Protein AF-A0A3A9K141-F1 (afdb_monomer)

Secondary structure (DSSP, 8-state):
--EEEEETTSTT-PPTT-EEEEE-HHHHHHHHT-SS--S-STT-HHHHHHHHHHH---SS---HHHHHHHHHHHHHHHHHTTHHHHHHHHHHHHHHHHHHHTTPPEESSSS---SS--EEPPPTT--HHHHHHHHHHHH----PPP-GGGTT---

Solvent-accessible surface area (backbone atoms only — not comparable to full-atom values): 9459 Å² total; per-residue (Å²): 127,49,68,48,80,48,58,29,59,52,96,51,68,15,66,77,87,49,75,51,75,49,73,30,72,68,47,49,52,52,66,72,67,48,94,62,81,78,88,56,70,91,85,33,63,66,48,43,55,65,26,36,75,67,70,70,38,72,86,59,94,70,67,63,70,55,53,52,39,41,48,53,31,48,50,58,47,60,73,57,37,76,52,55,56,55,52,34,43,53,50,38,49,51,54,53,50,52,39,44,77,73,70,39,52,66,46,61,79,84,88,71,62,53,49,88,56,87,47,63,40,56,59,82,97,60,57,64,68,62,51,42,48,47,37,32,80,75,67,74,40,85,69,86,82,62,65,76,90,49,54,78,58,70,107

Sequence (155 aa):
MDVVLGGSQKCLSAPPGLTFLSISEDAWKCMENRKAPIRGFYTNLIKWKQMWYKDRIFPYTQPVSDIFGLSEAADMILEEGENVYIRHSRISRAVRETLKEAGFKVFPKNGAEADTVTAFYIPEGIDDEKFRRHLWERFNVMIAGSWGKLKRRRG

Foldseek 3Di:
DAKDKDFCVALLPADGDDIDMDGDPVNVVCLVPDPDDDPDQPPNCVLCCVPCVPPVDDSDDDPPRRVVSSVVSVVVDVVCPPVSVVVLQVVQVVVVVVCVVVVWAWPDPDPPDDSRDTHTFDAPPDDPVVVQVCCCPPPVDHDDADDDPRNPDHD

Mean predicted aligned error: 4.61 Å

pLDDT: mean 93.57, std 6.95, range [56.53, 98.38]

Structure (mmCIF, N/CA/C/O backbone):
data_AF-A0A3A9K141-F1
#
_entry.id   AF-A0A3A9K141-F1
#
loop_
_atom_site.group_PDB
_atom_site.id
_atom_site.type_symbol
_atom_site.label_atom_id
_atom_site.label_al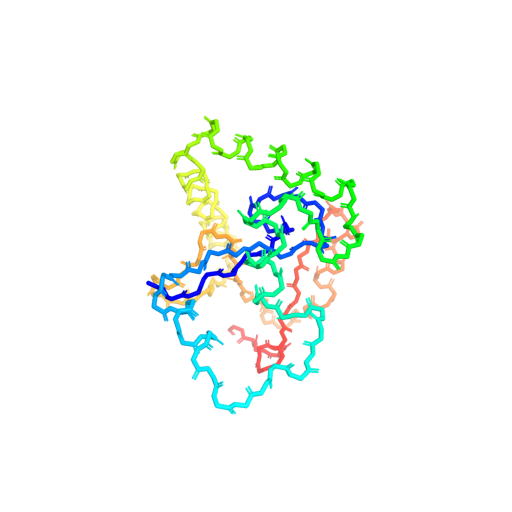t_id
_atom_site.label_comp_id
_atom_site.label_asym_id
_atom_site.label_entity_id
_atom_site.label_seq_id
_atom_site.pdbx_PDB_ins_code
_atom_site.Cartn_x
_atom_site.Cartn_y
_atom_site.Cartn_z
_atom_site.occupancy
_atom_site.B_iso_or_equiv
_atom_site.auth_seq_id
_atom_site.auth_comp_id
_atom_site.auth_asym_id
_atom_site.auth_atom_id
_atom_site.pdbx_PDB_model_num
ATOM 1 N N . MET A 1 1 ? 18.738 1.254 0.377 1.00 87.31 1 MET A N 1
ATOM 2 C CA . MET A 1 1 ? 17.809 0.133 0.120 1.00 87.31 1 MET A CA 1
ATOM 3 C C . MET A 1 1 ? 18.127 -0.412 -1.256 1.00 87.31 1 MET A C 1
ATOM 5 O O . MET A 1 1 ? 18.314 0.395 -2.156 1.00 87.31 1 MET A O 1
ATOM 9 N N . ASP A 1 2 ? 18.205 -1.732 -1.406 1.00 96.69 2 ASP A N 1
ATOM 10 C CA . ASP A 1 2 ? 18.552 -2.361 -2.688 1.00 96.69 2 ASP A CA 1
ATOM 11 C C . ASP A 1 2 ? 17.350 -2.566 -3.600 1.00 96.69 2 ASP A C 1
ATOM 13 O O . ASP A 1 2 ? 17.431 -2.362 -4.807 1.00 96.69 2 ASP A O 1
ATOM 17 N N . VAL A 1 3 ? 16.215 -2.942 -3.013 1.00 97.00 3 VAL A N 1
ATOM 18 C CA . VAL A 1 3 ? 14.945 -3.080 -3.720 1.00 97.00 3 VAL A CA 1
ATOM 19 C C . VAL A 1 3 ? 13.838 -2.540 -2.826 1.00 97.00 3 VAL A C 1
ATOM 21 O O . VAL A 1 3 ? 13.727 -2.931 -1.664 1.00 97.00 3 VAL A O 1
ATOM 24 N N . VAL A 1 4 ? 13.014 -1.653 -3.373 1.00 97.62 4 VAL A N 1
ATOM 25 C CA . VAL A 1 4 ? 11.776 -1.167 -2.755 1.00 97.62 4 VAL A CA 1
ATOM 26 C C . VAL A 1 4 ? 10.616 -1.667 -3.598 1.00 97.62 4 VAL A C 1
ATOM 28 O O . VAL A 1 4 ? 10.669 -1.553 -4.819 1.00 97.62 4 VAL A O 1
ATOM 31 N N . LEU A 1 5 ? 9.582 -2.212 -2.957 1.00 96.44 5 LEU A N 1
ATOM 32 C CA . LEU A 1 5 ? 8.347 -2.632 -3.616 1.00 96.44 5 LEU A CA 1
ATOM 33 C C . LEU A 1 5 ? 7.162 -1.909 -2.983 1.00 96.44 5 LEU A C 1
ATOM 35 O O . LEU A 1 5 ? 7.068 -1.820 -1.759 1.00 96.44 5 LEU A O 1
ATOM 39 N N . GLY A 1 6 ? 6.244 -1.445 -3.820 1.00 96.50 6 GLY A N 1
ATOM 40 C CA . GLY A 1 6 ? 4.983 -0.852 -3.402 1.00 96.50 6 GLY A CA 1
ATOM 41 C C . GLY A 1 6 ? 3.804 -1.424 -4.182 1.00 96.50 6 GLY A C 1
ATOM 42 O O . GLY A 1 6 ? 3.968 -1.978 -5.267 1.00 96.50 6 GLY A O 1
ATOM 43 N N . GLY A 1 7 ? 2.612 -1.305 -3.601 1.00 97.12 7 GLY A N 1
ATOM 44 C CA . GLY A 1 7 ? 1.346 -1.688 -4.228 1.00 97.12 7 GLY A CA 1
ATOM 45 C C . GLY A 1 7 ? 0.449 -0.472 -4.439 1.00 97.12 7 GLY A C 1
ATOM 46 O O . GLY A 1 7 ? 0.486 0.472 -3.647 1.00 97.12 7 GLY A O 1
ATOM 47 N N . SER A 1 8 ? -0.356 -0.500 -5.496 1.00 97.69 8 SER A N 1
ATOM 48 C CA . SER A 1 8 ? -1.216 0.614 -5.919 1.00 97.69 8 SER A CA 1
ATOM 49 C C . SER A 1 8 ? -2.349 0.948 -4.928 1.00 97.69 8 SER A C 1
ATOM 51 O O . SER A 1 8 ? -2.661 2.110 -4.690 1.00 97.69 8 SER A O 1
ATOM 53 N N . GLN A 1 9 ? -2.913 -0.058 -4.261 1.00 96.44 9 GLN A N 1
ATOM 54 C CA . GLN A 1 9 ? -4.163 0.004 -3.483 1.00 96.44 9 GLN A CA 1
ATOM 55 C C . GLN A 1 9 ? -4.026 0.377 -2.003 1.00 96.44 9 GLN A C 1
ATOM 57 O O . GLN A 1 9 ? -4.839 -0.029 -1.165 1.00 96.44 9 GLN A O 1
ATOM 62 N N . LYS A 1 10 ? -2.947 1.067 -1.639 1.00 96.19 10 LYS A N 1
ATOM 63 C CA . LYS A 1 10 ? -2.702 1.512 -0.260 1.00 96.19 10 LYS A CA 1
ATOM 64 C C . LYS A 1 10 ? -2.766 3.030 -0.196 1.00 96.19 10 LYS A C 1
ATOM 66 O O . LYS A 1 10 ? -3.785 3.604 -0.550 1.00 96.19 10 LYS A O 1
ATOM 71 N N . CYS A 1 11 ? -1.696 3.680 0.242 1.00 96.44 11 CYS A N 1
ATOM 72 C CA . CYS A 1 11 ? -1.687 5.128 0.430 1.00 96.44 11 CYS A CA 1
ATOM 73 C C . CYS A 1 11 ? -1.743 5.899 -0.897 1.00 96.44 11 CYS A C 1
ATOM 75 O O . CYS A 1 11 ? -2.136 7.058 -0.890 1.00 96.44 11 CYS A O 1
ATOM 77 N N . LEU A 1 12 ? -1.415 5.245 -2.021 1.00 96.25 12 LEU A N 1
ATOM 78 C CA . LEU A 1 12 ? -1.594 5.803 -3.363 1.00 96.25 12 LEU A CA 1
ATOM 79 C C . LEU A 1 12 ? -3.066 5.887 -3.790 1.00 96.25 12 LEU A C 1
ATOM 81 O O . LEU A 1 12 ? -3.394 6.682 -4.651 1.00 96.25 12 LEU A O 1
ATOM 85 N N . SER A 1 13 ? -3.967 5.102 -3.191 1.00 96.38 13 SER A N 1
ATOM 86 C CA . SER A 1 13 ? -5.397 5.092 -3.547 1.00 96.38 13 SER A CA 1
ATOM 87 C C . SER A 1 13 ? -5.709 4.738 -5.014 1.00 96.38 13 SER A C 1
ATOM 89 O O . SER A 1 13 ? -6.805 5.019 -5.492 1.00 96.38 13 SER A O 1
ATOM 91 N N . ALA A 1 14 ? -4.792 4.068 -5.718 1.00 97.94 14 ALA A N 1
ATOM 92 C CA . ALA A 1 14 ? -5.036 3.531 -7.056 1.00 97.94 14 ALA A CA 1
ATOM 93 C C . ALA A 1 14 ? -5.709 2.140 -6.994 1.00 97.94 14 ALA A C 1
ATOM 95 O O . ALA A 1 14 ? -5.610 1.451 -5.971 1.00 97.94 14 ALA A O 1
ATOM 96 N N . PRO A 1 15 ? -6.370 1.672 -8.070 1.00 97.06 15 PRO A N 1
ATOM 97 C CA . PRO A 1 15 ? -6.961 0.333 -8.107 1.00 97.06 15 PRO A CA 1
ATOM 98 C C . PRO A 1 15 ? -5.946 -0.784 -7.798 1.00 97.06 15 PRO A C 1
ATOM 100 O O . PRO A 1 15 ? -4.777 -0.678 -8.184 1.00 97.06 15 PRO A O 1
ATOM 103 N N . PRO A 1 16 ? -6.344 -1.871 -7.108 1.00 96.81 16 PRO A N 1
ATOM 104 C CA . PRO A 1 16 ? -5.468 -3.021 -6.888 1.00 96.81 16 PRO A CA 1
ATOM 105 C C . PRO A 1 16 ? -5.153 -3.731 -8.203 1.00 96.81 16 PRO A C 1
ATOM 107 O O . PRO A 1 16 ? -6.062 -4.062 -8.952 1.00 96.81 16 PRO A O 1
ATOM 110 N N . GLY A 1 17 ? -3.879 -4.047 -8.433 1.00 95.69 17 GLY A N 1
ATOM 111 C CA . GLY A 1 17 ? -3.465 -4.791 -9.629 1.00 95.69 17 GLY A CA 1
ATOM 112 C C . GLY A 1 17 ? -1.989 -4.637 -9.976 1.00 95.69 17 GLY A C 1
ATOM 113 O O . GLY A 1 17 ? -1.407 -5.518 -10.606 1.00 95.69 17 GLY A O 1
ATOM 114 N N . LEU A 1 18 ? -1.350 -3.566 -9.496 1.00 96.81 18 LEU A N 1
ATOM 115 C CA . LEU A 1 18 ? 0.030 -3.243 -9.833 1.00 96.81 18 LEU A CA 1
ATOM 116 C C . LEU A 1 18 ? 0.966 -3.314 -8.632 1.00 96.81 18 LEU A C 1
ATOM 118 O O . LEU A 1 18 ? 0.635 -2.934 -7.508 1.00 96.81 18 LEU A O 1
ATOM 122 N N . THR A 1 19 ? 2.182 -3.773 -8.916 1.00 95.94 19 THR A N 1
ATOM 123 C CA . THR A 1 19 ? 3.355 -3.580 -8.066 1.00 95.94 19 THR A CA 1
ATOM 124 C C . THR A 1 19 ? 4.311 -2.655 -8.800 1.00 95.94 19 THR A C 1
ATOM 126 O O . THR A 1 19 ? 4.619 -2.895 -9.966 1.00 95.94 19 THR A O 1
ATOM 129 N N . PHE A 1 20 ? 4.801 -1.627 -8.120 1.00 94.25 20 PHE A N 1
ATOM 130 C CA . PHE A 1 20 ? 5.879 -0.772 -8.610 1.00 94.25 20 PHE A CA 1
ATOM 131 C C . PHE A 1 20 ? 7.105 -0.952 -7.728 1.00 94.25 20 PHE A C 1
ATOM 133 O O . PHE A 1 20 ? 7.021 -1.428 -6.591 1.00 94.25 20 PHE A O 1
ATOM 140 N N . LEU A 1 21 ? 8.264 -0.617 -8.279 1.00 95.62 21 LEU A N 1
ATOM 141 C CA . LEU A 1 21 ? 9.529 -0.961 -7.665 1.00 95.62 21 LEU A CA 1
ATOM 142 C C . LEU A 1 21 ? 10.635 0.018 -8.033 1.00 95.62 21 LEU A C 1
ATOM 144 O O . LEU A 1 21 ? 10.659 0.567 -9.131 1.00 95.62 21 LEU A O 1
ATOM 148 N N . SER A 1 22 ? 11.559 0.195 -7.096 1.00 95.62 22 SER A N 1
ATOM 149 C CA . SER A 1 22 ? 12.835 0.869 -7.312 1.00 95.62 22 SER A CA 1
ATOM 150 C C . SER A 1 22 ? 13.952 -0.112 -6.982 1.00 95.62 22 SER A C 1
ATOM 152 O O . SER A 1 22 ? 13.862 -0.842 -5.993 1.00 95.62 22 SER A O 1
ATOM 154 N N . ILE A 1 23 ? 14.972 -0.171 -7.834 1.00 96.50 23 ILE A N 1
ATOM 155 C CA . ILE A 1 23 ? 16.072 -1.135 -7.753 1.00 96.50 23 ILE A CA 1
ATOM 156 C C . ILE A 1 23 ? 17.385 -0.355 -7.812 1.00 96.50 23 ILE A C 1
ATOM 158 O O . ILE A 1 23 ? 17.577 0.448 -8.724 1.00 96.50 23 ILE A O 1
ATOM 162 N N . SER A 1 24 ? 18.283 -0.602 -6.857 1.00 97.19 24 SER A N 1
ATOM 163 C CA . SER A 1 24 ? 19.624 -0.015 -6.831 1.00 97.19 24 SER A CA 1
ATOM 164 C C . SER A 1 24 ? 20.512 -0.582 -7.943 1.00 97.19 24 SER A C 1
ATOM 166 O O . SER A 1 24 ? 20.320 -1.704 -8.418 1.00 97.19 24 SER A O 1
ATOM 168 N N . GLU A 1 25 ? 21.544 0.164 -8.334 1.00 96.25 25 GLU A N 1
ATOM 169 C CA . GLU A 1 25 ? 22.525 -0.328 -9.310 1.00 96.25 25 GLU A CA 1
ATOM 170 C C . GLU A 1 25 ? 23.233 -1.607 -8.844 1.00 96.25 25 GLU A C 1
ATOM 172 O O . GLU A 1 25 ? 23.485 -2.509 -9.643 1.00 96.25 25 GLU A O 1
ATOM 177 N N . ASP A 1 26 ? 23.510 -1.742 -7.548 1.00 97.75 26 ASP A N 1
ATOM 178 C CA . ASP A 1 26 ? 24.161 -2.942 -7.019 1.00 97.75 26 ASP A CA 1
ATOM 179 C C . ASP A 1 26 ? 23.227 -4.161 -7.038 1.00 97.75 26 ASP A C 1
ATOM 181 O O . ASP A 1 26 ? 23.661 -5.271 -7.369 1.00 97.75 26 ASP A O 1
ATOM 185 N N . ALA A 1 27 ? 21.926 -3.963 -6.801 1.00 96.69 27 ALA A N 1
ATOM 186 C CA . ALA A 1 27 ? 20.924 -5.009 -6.980 1.00 96.69 27 ALA A CA 1
ATOM 187 C C . ALA A 1 27 ? 20.813 -5.445 -8.449 1.00 96.69 27 ALA A C 1
ATOM 189 O O . ALA A 1 27 ? 20.734 -6.646 -8.730 1.00 96.69 27 ALA A O 1
ATOM 190 N N . TRP A 1 28 ? 20.871 -4.499 -9.393 1.00 95.88 28 TRP A N 1
ATOM 191 C CA . TRP A 1 28 ? 20.942 -4.809 -10.821 1.00 95.88 28 TRP A CA 1
ATOM 192 C C . TRP A 1 28 ? 22.165 -5.650 -11.177 1.00 95.88 28 TRP A C 1
ATOM 194 O O . TRP A 1 28 ? 21.996 -6.727 -11.753 1.00 95.88 28 TRP A O 1
ATOM 204 N N . LYS A 1 29 ? 23.367 -5.226 -10.767 1.00 96.12 29 LYS A N 1
ATOM 205 C CA . LYS A 1 29 ? 24.607 -5.985 -11.000 1.00 96.12 29 LYS A CA 1
ATOM 206 C C . LYS A 1 29 ? 24.516 -7.396 -10.428 1.00 96.12 29 LYS A C 1
ATOM 208 O O . LYS A 1 29 ? 24.964 -8.349 -11.062 1.00 96.12 29 LYS A O 1
ATOM 213 N N . CYS A 1 30 ? 23.936 -7.559 -9.239 1.00 95.69 30 CYS A N 1
ATOM 214 C CA . CYS A 1 30 ? 23.741 -8.875 -8.636 1.00 95.69 30 CYS A CA 1
ATOM 215 C C . CYS A 1 30 ? 22.833 -9.768 -9.499 1.00 95.69 30 CYS A C 1
ATOM 217 O O . CYS A 1 30 ? 23.160 -10.931 -9.743 1.00 95.69 30 CYS A O 1
ATOM 219 N N . MET A 1 31 ? 21.719 -9.226 -10.008 1.00 94.94 31 MET A N 1
ATOM 220 C CA . MET A 1 31 ? 20.800 -9.959 -10.886 1.00 94.94 31 MET A CA 1
ATOM 221 C C . MET A 1 31 ? 21.425 -10.319 -12.241 1.00 94.94 31 MET A C 1
ATOM 223 O O . MET A 1 31 ? 21.155 -11.404 -12.758 1.00 94.94 31 MET A O 1
ATOM 227 N N . GLU A 1 32 ? 22.268 -9.448 -12.793 1.00 93.81 32 GLU A N 1
ATOM 228 C CA . GLU A 1 32 ? 22.975 -9.662 -14.063 1.00 93.81 32 GLU A CA 1
ATOM 229 C C . GLU A 1 32 ? 24.091 -10.710 -13.941 1.00 93.81 32 GLU A C 1
ATOM 231 O O . GLU A 1 32 ? 24.275 -11.518 -14.847 1.00 93.81 32 GLU A O 1
ATOM 236 N N . ASN A 1 33 ? 24.783 -10.762 -12.798 1.00 95.69 33 ASN A N 1
ATOM 237 C CA . ASN A 1 33 ? 25.911 -11.670 -12.553 1.00 95.69 33 ASN A CA 1
ATOM 238 C C . ASN A 1 33 ? 25.508 -13.023 -11.939 1.00 95.69 33 ASN A C 1
ATOM 240 O O . ASN A 1 33 ? 26.343 -13.758 -11.398 1.00 95.69 33 ASN A O 1
ATOM 244 N N . ARG A 1 34 ? 24.222 -13.383 -11.983 1.00 95.31 34 ARG A N 1
ATOM 245 C CA . ARG A 1 34 ? 23.750 -14.668 -11.456 1.00 95.31 34 ARG A CA 1
ATOM 246 C C . ARG A 1 34 ? 24.384 -15.834 -12.219 1.00 95.31 34 ARG A C 1
ATOM 248 O O . ARG A 1 34 ? 24.247 -15.943 -13.431 1.00 95.31 34 ARG A O 1
ATOM 255 N N . LYS A 1 35 ? 24.963 -16.791 -11.486 1.00 95.00 35 LYS A N 1
ATOM 256 C CA . LYS A 1 35 ? 25.514 -18.039 -12.059 1.00 95.00 35 LYS A CA 1
ATOM 257 C C . LYS A 1 35 ? 24.449 -18.973 -12.642 1.00 95.00 35 LYS A C 1
ATOM 259 O O . LYS A 1 35 ? 24.758 -19.811 -13.478 1.00 95.00 35 LYS A O 1
ATOM 264 N N . ALA A 1 36 ? 23.210 -18.855 -12.168 1.00 93.94 36 ALA A N 1
ATOM 265 C CA . ALA A 1 36 ? 22.078 -19.643 -12.636 1.00 93.94 36 ALA A CA 1
ATOM 266 C C . ALA A 1 36 ? 20.985 -18.723 -13.200 1.00 93.94 36 ALA A C 1
ATOM 268 O O . ALA A 1 36 ? 20.671 -17.697 -12.572 1.00 93.94 36 ALA A O 1
ATOM 269 N N . PRO A 1 37 ? 20.356 -19.099 -14.328 1.00 89.00 37 PRO A N 1
ATOM 270 C CA . PRO A 1 37 ? 19.322 -18.287 -14.950 1.00 89.00 37 PRO A CA 1
ATOM 271 C C . PRO A 1 37 ? 18.115 -18.107 -14.020 1.00 89.00 37 PRO A C 1
ATOM 273 O O . PRO A 1 37 ? 17.813 -18.943 -13.161 1.00 89.00 37 PRO A O 1
ATOM 276 N N . ILE A 1 38 ? 17.408 -16.991 -14.190 1.00 92.12 38 ILE A N 1
ATOM 277 C CA . ILE A 1 38 ? 16.131 -16.747 -13.513 1.00 92.12 38 ILE A CA 1
ATOM 278 C C . ILE A 1 38 ? 15.090 -17.683 -14.140 1.00 92.12 38 ILE A C 1
ATOM 280 O O . ILE A 1 38 ? 14.853 -17.628 -15.343 1.00 92.12 38 ILE A O 1
ATOM 284 N N . ARG A 1 39 ? 14.497 -18.565 -13.323 1.00 90.56 39 ARG A N 1
ATOM 285 C CA . ARG A 1 39 ? 13.609 -19.647 -13.790 1.00 90.56 39 ARG A CA 1
ATOM 286 C C . ARG A 1 39 ? 12.268 -19.154 -14.343 1.00 90.56 39 ARG A C 1
ATOM 288 O O . ARG A 1 39 ? 11.731 -19.765 -15.256 1.00 90.56 39 ARG A O 1
ATOM 295 N N . GLY A 1 40 ? 11.709 -18.094 -13.760 1.00 91.50 40 GLY A N 1
ATOM 296 C CA . GLY A 1 40 ? 10.430 -17.522 -14.185 1.00 91.50 40 GLY A CA 1
ATOM 297 C C . GLY A 1 40 ? 10.614 -16.466 -15.271 1.00 91.50 40 GLY A C 1
ATOM 298 O O . GLY A 1 40 ? 11.637 -15.791 -15.297 1.00 91.50 40 GLY A O 1
ATOM 299 N N . PHE A 1 41 ? 9.619 -16.296 -16.142 1.00 92.12 41 PHE A N 1
ATOM 300 C CA . PHE A 1 41 ? 9.593 -15.200 -17.117 1.00 92.12 41 PHE A CA 1
ATOM 301 C C . PHE A 1 41 ? 8.945 -13.936 -16.535 1.00 92.12 41 PHE A C 1
ATOM 303 O O . PHE A 1 41 ? 9.543 -12.866 -16.561 1.00 92.12 41 PHE A O 1
ATOM 310 N N . TYR A 1 42 ? 7.749 -14.070 -15.954 1.00 92.75 42 TYR A N 1
ATOM 311 C CA . TYR A 1 42 ? 6.896 -12.934 -15.580 1.00 92.75 42 TYR A CA 1
ATOM 312 C C . TYR A 1 42 ? 7.523 -12.000 -14.532 1.00 92.75 42 TYR A C 1
ATOM 314 O O . TYR A 1 42 ? 7.462 -10.777 -14.657 1.00 92.75 42 TYR A O 1
ATOM 322 N N . THR A 1 43 ? 8.183 -12.578 -13.525 1.00 92.19 43 THR A N 1
ATOM 323 C CA . THR A 1 43 ? 8.869 -11.856 -12.440 1.00 92.19 43 THR A CA 1
ATOM 324 C C . THR A 1 43 ? 10.362 -11.639 -12.712 1.00 92.19 43 THR A C 1
ATOM 326 O O . THR A 1 43 ? 11.117 -11.270 -11.813 1.00 92.19 43 THR A O 1
ATOM 329 N N . ASN A 1 44 ? 10.822 -11.868 -13.946 1.00 94.44 44 ASN A N 1
ATOM 330 C CA . ASN A 1 44 ? 12.213 -11.653 -14.321 1.00 94.44 44 ASN A CA 1
ATOM 331 C C . ASN A 1 44 ? 12.484 -10.176 -14.621 1.00 94.44 44 ASN A C 1
ATOM 333 O O . ASN A 1 44 ? 12.282 -9.700 -15.738 1.00 94.44 44 ASN A O 1
ATOM 337 N N . LEU A 1 45 ? 13.007 -9.462 -13.627 1.00 94.31 45 LEU A N 1
ATOM 338 C CA . LEU A 1 45 ? 13.317 -8.033 -13.722 1.00 94.31 45 LEU A CA 1
ATOM 339 C C . LEU A 1 45 ? 14.385 -7.717 -14.787 1.00 94.31 45 LEU A C 1
ATOM 341 O O . LEU A 1 45 ? 14.367 -6.630 -15.359 1.00 94.31 45 LEU A O 1
ATOM 345 N N . ILE A 1 46 ? 15.252 -8.673 -15.151 1.00 94.31 46 ILE A N 1
ATOM 346 C CA . ILE A 1 46 ? 16.219 -8.485 -16.249 1.00 94.31 46 ILE A CA 1
ATOM 347 C C . ILE A 1 46 ? 15.504 -8.261 -17.586 1.00 94.31 46 ILE A C 1
ATOM 349 O O . ILE A 1 46 ? 15.985 -7.480 -18.404 1.00 94.31 46 ILE A O 1
ATOM 353 N N . LYS A 1 47 ? 14.326 -8.866 -17.804 1.00 93.88 47 LYS A N 1
ATOM 354 C CA . LYS A 1 47 ? 13.528 -8.614 -19.017 1.00 93.88 47 LYS A CA 1
ATOM 355 C C . LYS A 1 47 ? 13.061 -7.167 -19.097 1.00 93.88 47 LYS A C 1
ATOM 357 O O . LYS A 1 47 ? 13.133 -6.566 -20.163 1.00 93.88 47 LYS A O 1
ATOM 362 N N . TRP A 1 48 ? 12.680 -6.578 -17.969 1.00 93.88 48 TRP A N 1
ATOM 363 C CA . TRP A 1 48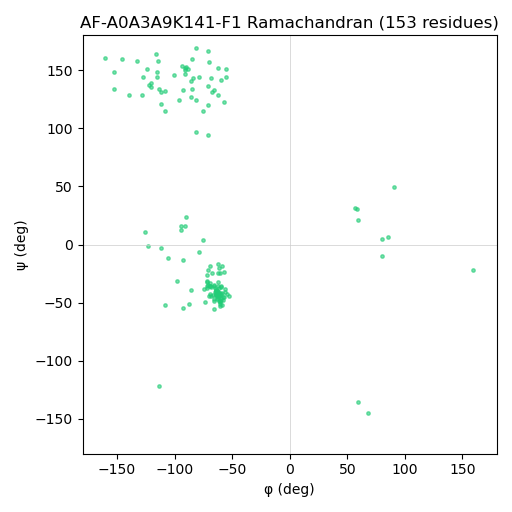 ? 12.323 -5.164 -17.899 1.00 93.88 48 TRP A CA 1
ATOM 364 C C . TRP A 1 48 ? 13.516 -4.255 -18.212 1.00 93.88 48 TRP A C 1
ATOM 366 O O . TRP A 1 48 ? 13.376 -3.332 -19.010 1.00 93.88 48 TRP A O 1
ATOM 376 N N . LYS A 1 49 ? 14.712 -4.548 -17.683 1.00 91.75 49 LYS A N 1
ATOM 377 C CA . LYS A 1 49 ? 15.931 -3.784 -18.017 1.00 91.75 49 LYS A CA 1
ATOM 378 C C . LYS A 1 49 ? 16.315 -3.909 -19.497 1.00 91.75 49 LYS A C 1
ATOM 380 O O . LYS A 1 49 ? 16.669 -2.921 -20.128 1.00 91.75 49 LYS A O 1
ATOM 385 N N . GLN A 1 50 ? 16.204 -5.108 -20.067 1.00 92.12 50 GLN A N 1
ATOM 386 C CA . GLN A 1 50 ? 16.551 -5.371 -21.467 1.00 92.12 50 GLN A CA 1
ATOM 387 C C . GLN A 1 50 ? 15.557 -4.779 -22.469 1.00 92.12 50 GLN A C 1
ATOM 389 O O . GLN A 1 50 ? 15.981 -4.421 -23.558 1.00 92.12 50 GLN A O 1
ATOM 394 N N . MET A 1 51 ? 14.267 -4.701 -22.125 1.00 95.00 51 MET A N 1
ATOM 395 C CA . MET A 1 51 ? 13.204 -4.319 -23.066 1.00 95.00 51 MET A CA 1
ATOM 396 C C . MET A 1 51 ? 12.654 -2.920 -22.787 1.00 95.00 51 MET A C 1
ATOM 398 O O . MET A 1 51 ? 12.647 -2.073 -23.675 1.00 95.00 51 MET A O 1
ATOM 402 N N . TRP A 1 52 ? 12.241 -2.629 -21.550 1.00 93.19 52 TRP A N 1
ATOM 403 C CA . TRP A 1 52 ? 11.639 -1.336 -21.223 1.00 93.19 52 TRP A CA 1
ATOM 404 C C . TRP A 1 52 ? 12.680 -0.218 -21.173 1.00 93.19 52 TRP A C 1
ATOM 406 O O . TRP A 1 52 ? 12.500 0.819 -21.802 1.00 93.19 52 TRP A O 1
ATOM 416 N N . TYR A 1 53 ? 13.788 -0.419 -20.456 1.00 88.31 53 TYR A N 1
ATOM 417 C CA . TYR A 1 53 ? 14.803 0.632 -20.287 1.00 88.31 53 TYR A CA 1
ATOM 418 C C . TYR A 1 53 ? 15.613 0.895 -21.558 1.00 88.31 53 TYR A C 1
ATOM 420 O O . TYR A 1 53 ? 16.111 2.004 -21.738 1.00 88.31 53 TYR A O 1
ATOM 428 N N . LYS A 1 54 ? 15.730 -0.109 -22.429 1.00 90.19 54 LYS A N 1
ATOM 429 C CA . LYS A 1 54 ? 16.475 -0.009 -23.682 1.00 90.19 54 LYS A CA 1
ATOM 430 C C . LYS A 1 54 ? 15.586 0.405 -24.854 1.00 90.19 54 LYS A C 1
ATOM 432 O O . LYS A 1 54 ? 15.869 1.403 -25.505 1.00 90.19 54 LYS A O 1
ATOM 437 N N . ASP A 1 55 ? 14.504 -0.337 -25.081 1.00 94.00 55 ASP A N 1
ATOM 438 C CA . ASP A 1 55 ? 13.715 -0.261 -26.314 1.00 94.00 55 ASP A CA 1
ATOM 439 C C . ASP A 1 55 ? 12.313 0.338 -26.087 1.00 94.00 55 ASP A C 1
ATOM 441 O O . ASP A 1 55 ? 11.564 0.523 -27.040 1.00 94.00 55 ASP A O 1
ATOM 445 N N . ARG A 1 56 ? 11.941 0.657 -24.834 1.00 93.75 56 ARG A N 1
ATOM 446 C CA . ARG A 1 56 ? 10.598 1.137 -24.437 1.00 93.75 56 ARG A CA 1
ATOM 447 C C . ARG A 1 56 ? 9.469 0.167 -24.795 1.00 93.75 56 ARG A C 1
ATOM 449 O O . ARG A 1 56 ? 8.329 0.570 -25.005 1.00 93.75 56 ARG A O 1
ATOM 456 N N . ILE A 1 57 ? 9.779 -1.129 -24.798 1.00 94.56 57 ILE A N 1
ATOM 457 C CA . ILE A 1 57 ? 8.821 -2.205 -25.068 1.00 94.56 57 ILE A CA 1
ATOM 458 C C . ILE A 1 57 ? 8.524 -2.954 -23.768 1.00 94.56 57 ILE A C 1
ATOM 460 O O . ILE A 1 57 ? 9.435 -3.342 -23.033 1.00 94.56 57 ILE A O 1
ATOM 464 N N . PHE A 1 58 ? 7.241 -3.184 -23.484 1.00 94.06 58 PHE A N 1
ATOM 465 C CA . PHE A 1 58 ? 6.842 -4.010 -22.349 1.00 94.06 58 PHE A CA 1
ATOM 466 C C . PHE A 1 58 ? 7.167 -5.492 -22.603 1.00 94.06 58 PHE A C 1
ATOM 468 O O . PHE A 1 58 ? 6.856 -6.004 -23.679 1.00 94.06 58 PHE A O 1
ATOM 475 N N . PRO A 1 59 ? 7.718 -6.227 -21.615 1.00 94.19 59 PRO A N 1
ATOM 476 C CA . PRO A 1 59 ? 7.976 -7.665 -21.755 1.00 94.19 59 PRO A CA 1
ATOM 477 C C . PRO A 1 59 ? 6.729 -8.527 -21.998 1.00 94.19 59 PRO A C 1
ATOM 479 O O . PRO A 1 59 ? 6.842 -9.667 -22.442 1.00 94.19 59 PRO A O 1
ATOM 482 N N . TYR A 1 60 ? 5.553 -8.000 -21.660 1.00 94.38 60 TYR A N 1
ATOM 483 C CA . TYR A 1 60 ? 4.237 -8.605 -21.845 1.00 94.38 60 TYR A CA 1
ATOM 484 C C . TYR A 1 60 ? 3.157 -7.518 -21.788 1.00 94.38 60 TYR A C 1
ATOM 486 O O . TYR A 1 60 ? 3.395 -6.432 -21.251 1.00 94.38 60 TYR A O 1
ATOM 494 N N . THR A 1 61 ? 1.967 -7.812 -22.318 1.00 95.50 61 THR A N 1
ATOM 495 C CA . THR A 1 61 ? 0.818 -6.894 -22.316 1.00 95.50 61 THR A CA 1
ATOM 496 C C . THR A 1 61 ? 0.453 -6.476 -20.893 1.00 95.50 61 THR A C 1
ATOM 498 O O . THR A 1 61 ? 0.183 -7.326 -20.047 1.00 95.50 61 THR A O 1
ATOM 501 N N . GLN A 1 62 ? 0.449 -5.168 -20.635 1.00 94.81 62 GLN A N 1
ATOM 502 C CA . GLN A 1 62 ? 0.117 -4.605 -19.327 1.00 94.81 62 GLN A CA 1
ATOM 503 C C . GLN A 1 62 ? -1.367 -4.226 -19.220 1.00 94.81 62 GLN A C 1
ATOM 505 O O . GLN A 1 62 ? -1.980 -3.888 -20.238 1.00 94.81 62 GLN A O 1
ATOM 510 N N . PRO A 1 63 ? -1.942 -4.209 -18.002 1.00 96.44 63 PRO A N 1
ATOM 511 C CA . PRO A 1 63 ? -3.278 -3.671 -17.766 1.00 96.44 63 PRO A CA 1
ATOM 512 C C . PRO A 1 63 ? -3.262 -2.142 -17.911 1.00 96.44 63 PRO A C 1
ATOM 514 O O . PRO A 1 63 ? -2.941 -1.406 -16.981 1.00 96.44 63 PRO A O 1
ATOM 517 N N . VAL A 1 64 ? -3.595 -1.662 -19.111 1.00 96.31 64 VAL A N 1
ATOM 518 C CA . VAL A 1 64 ? -3.523 -0.237 -19.474 1.00 96.31 64 VAL A CA 1
ATOM 519 C C . VAL A 1 64 ? -4.297 0.665 -18.505 1.00 96.31 64 VAL A C 1
ATOM 521 O O . VAL A 1 64 ? -3.773 1.689 -18.077 1.00 96.31 64 VAL A O 1
ATOM 524 N N . SER A 1 65 ? -5.501 0.259 -18.098 1.00 97.75 65 SER A N 1
ATOM 525 C CA . SER A 1 65 ? -6.341 1.027 -17.173 1.00 97.75 65 SER A CA 1
ATOM 526 C C . SER A 1 65 ? -5.698 1.190 -15.796 1.00 97.75 65 SER A C 1
ATOM 528 O O . SER A 1 65 ? -5.737 2.284 -15.238 1.00 97.75 65 SER A O 1
ATOM 530 N N . ASP A 1 66 ? -5.056 0.143 -15.276 1.00 97.75 66 ASP A N 1
ATOM 531 C CA . ASP A 1 66 ? -4.390 0.211 -13.974 1.00 97.75 66 ASP A CA 1
ATOM 532 C C . ASP A 1 66 ? -3.154 1.114 -14.035 1.00 97.75 66 ASP A C 1
ATOM 534 O O . ASP A 1 66 ? -2.877 1.834 -13.078 1.00 97.75 66 ASP A O 1
ATOM 538 N N . ILE A 1 67 ? -2.422 1.112 -15.160 1.00 96.94 67 ILE A N 1
ATOM 539 C CA . ILE A 1 67 ? -1.261 1.994 -15.357 1.00 96.94 67 ILE A CA 1
ATOM 540 C C . ILE A 1 67 ? -1.695 3.457 -15.333 1.00 96.94 67 ILE A C 1
ATOM 542 O O . ILE A 1 67 ? -1.080 4.255 -14.629 1.00 96.94 67 ILE A O 1
ATOM 546 N N . PHE A 1 68 ? -2.761 3.808 -16.057 1.00 97.88 68 PHE A N 1
ATOM 547 C CA . PHE A 1 68 ? -3.289 5.173 -16.033 1.00 97.88 68 PHE A CA 1
ATOM 548 C C . PHE A 1 68 ? -3.807 5.560 -14.645 1.00 97.88 68 PHE A C 1
ATOM 550 O O . PHE A 1 68 ? -3.496 6.647 -14.170 1.00 97.88 68 PHE A O 1
ATOM 557 N N . GLY A 1 69 ? -4.517 4.657 -13.960 1.00 98.12 69 GLY A N 1
ATOM 558 C CA . GLY A 1 69 ? -4.979 4.900 -12.591 1.00 98.12 69 GLY A CA 1
ATOM 559 C C . GLY A 1 69 ? -3.833 5.109 -11.596 1.00 98.12 69 GLY A C 1
ATOM 560 O O . GLY A 1 69 ? -3.937 5.949 -10.707 1.00 98.12 69 GLY A O 1
ATOM 561 N N . LEU A 1 70 ? -2.725 4.379 -11.750 1.00 98.12 70 LEU A N 1
ATOM 562 C CA . LEU A 1 70 ? -1.527 4.573 -10.935 1.00 98.12 70 LEU A CA 1
ATOM 563 C C . LEU A 1 70 ? -0.788 5.874 -11.277 1.00 98.12 70 LEU A C 1
ATOM 565 O O . LEU A 1 70 ? -0.271 6.507 -10.363 1.00 98.12 70 LEU A O 1
ATOM 569 N N . SER A 1 71 ? -0.733 6.260 -12.556 1.00 97.81 71 SER A N 1
ATOM 570 C CA . SER A 1 71 ? -0.114 7.521 -12.986 1.00 97.81 71 SER A CA 1
ATOM 571 C C . SER A 1 71 ? -0.815 8.713 -12.345 1.00 97.81 71 SER A C 1
ATOM 573 O O . SER A 1 71 ? -0.169 9.480 -11.646 1.00 97.81 71 SER A O 1
ATOM 575 N N . GLU A 1 72 ? -2.140 8.792 -12.483 1.00 98.31 72 GLU A N 1
ATOM 576 C CA . GLU A 1 72 ? -2.939 9.877 -11.902 1.00 98.31 72 GLU A CA 1
ATOM 577 C C . GLU A 1 72 ? -2.789 9.932 -10.375 1.00 98.31 72 GLU A C 1
ATOM 579 O O . GLU A 1 72 ? -2.524 10.979 -9.794 1.00 98.31 72 GLU A O 1
ATOM 584 N N . ALA A 1 73 ? -2.880 8.779 -9.707 1.00 98.06 73 ALA A N 1
ATOM 585 C CA . ALA A 1 73 ? -2.680 8.692 -8.263 1.00 98.06 73 ALA A CA 1
ATOM 586 C C . ALA A 1 73 ? -1.288 9.171 -7.813 1.00 98.06 73 ALA A C 1
ATOM 588 O O . ALA A 1 73 ? -1.148 9.754 -6.735 1.00 98.06 73 ALA A O 1
ATOM 589 N N . ALA A 1 74 ? -0.253 8.896 -8.612 1.00 97.69 74 ALA A N 1
ATOM 590 C CA . ALA A 1 74 ? 1.096 9.369 -8.340 1.00 97.69 74 ALA A CA 1
ATOM 591 C C . ALA A 1 74 ? 1.199 10.885 -8.537 1.00 97.69 74 ALA A C 1
ATOM 593 O O . ALA A 1 74 ? 1.753 11.553 -7.665 1.00 97.69 74 ALA A O 1
ATOM 594 N N . ASP A 1 75 ? 0.624 11.421 -9.615 1.00 98.38 75 ASP A N 1
ATOM 595 C CA . ASP A 1 75 ? 0.607 12.857 -9.902 1.00 98.38 75 ASP A CA 1
ATOM 596 C C . ASP A 1 75 ? -0.087 13.631 -8.772 1.00 98.38 75 ASP A C 1
ATOM 598 O O . ASP A 1 75 ? 0.521 14.527 -8.189 1.00 98.38 75 ASP A O 1
ATOM 602 N N . MET A 1 76 ? -1.267 13.189 -8.322 1.00 98.12 76 MET A N 1
ATOM 603 C CA . MET A 1 76 ? -1.979 13.790 -7.182 1.00 98.12 76 MET A CA 1
ATOM 604 C C . MET A 1 76 ? -1.135 13.836 -5.894 1.00 98.12 76 MET A C 1
ATOM 606 O O . MET A 1 76 ? -1.196 14.793 -5.120 1.00 98.12 76 MET A O 1
ATOM 610 N N . ILE A 1 77 ? -0.347 12.790 -5.630 1.00 97.44 77 ILE A N 1
ATOM 611 C CA . ILE A 1 77 ? 0.521 12.724 -4.445 1.00 97.44 77 ILE A CA 1
ATOM 612 C C . ILE A 1 77 ? 1.739 13.629 -4.587 1.00 97.44 77 ILE A C 1
ATOM 614 O O . ILE A 1 77 ? 2.156 14.242 -3.604 1.00 97.44 77 ILE A O 1
ATOM 618 N N . LEU A 1 78 ? 2.312 13.719 -5.786 1.00 97.44 78 LEU A N 1
ATOM 619 C CA . LEU A 1 78 ? 3.433 14.612 -6.068 1.00 97.44 78 LEU A CA 1
ATOM 620 C C . LEU A 1 78 ? 3.005 16.083 -6.015 1.00 97.44 78 LEU A C 1
ATOM 622 O O . LEU A 1 78 ? 3.764 16.904 -5.503 1.00 97.44 78 LEU A O 1
ATOM 626 N N . GLU A 1 79 ? 1.791 16.397 -6.468 1.00 98.31 79 GLU A N 1
ATOM 627 C CA . GLU A 1 79 ? 1.177 17.723 -6.356 1.00 98.31 79 GLU A CA 1
ATOM 628 C C . GLU A 1 79 ? 0.943 18.136 -4.896 1.00 98.31 79 GLU A C 1
ATOM 630 O O . GLU A 1 79 ? 1.244 19.269 -4.520 1.00 98.31 79 GLU A O 1
ATOM 635 N N . GLU A 1 80 ? 0.447 17.229 -4.042 1.00 98.12 80 GLU A N 1
ATOM 636 C CA . GLU A 1 80 ? 0.301 17.498 -2.603 1.00 98.12 80 GLU A CA 1
ATOM 637 C C . GLU A 1 80 ? 1.668 17.597 -1.889 1.00 98.12 80 GLU A C 1
ATOM 639 O O . GLU A 1 80 ? 1.831 18.371 -0.934 1.00 98.12 80 GLU A O 1
ATOM 644 N N . GLY A 1 81 ? 2.656 16.825 -2.351 1.00 97.75 81 GLY A N 1
ATOM 645 C CA . GLY A 1 81 ? 4.023 16.810 -1.839 1.00 97.75 81 GLY A CA 1
ATOM 646 C C . GLY A 1 81 ? 4.130 16.249 -0.417 1.00 97.75 81 GLY A C 1
ATOM 647 O O . GLY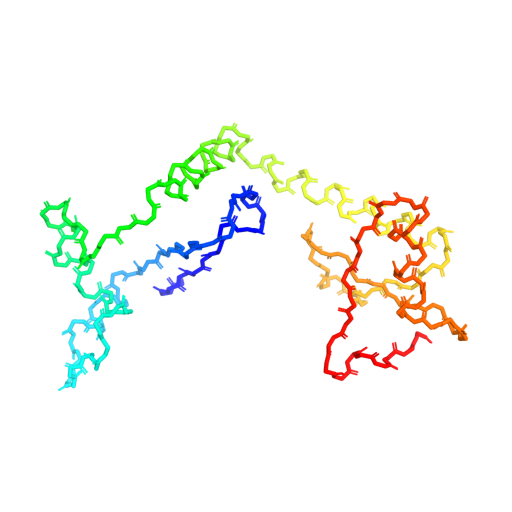 A 1 81 ? 3.394 15.349 -0.006 1.00 97.75 81 GLY A O 1
ATOM 648 N N . GLU A 1 82 ? 5.054 16.792 0.381 1.00 96.62 82 GLU A N 1
ATOM 649 C CA . GLU A 1 82 ? 5.303 16.311 1.752 1.00 96.62 82 GLU A CA 1
ATOM 650 C C . GL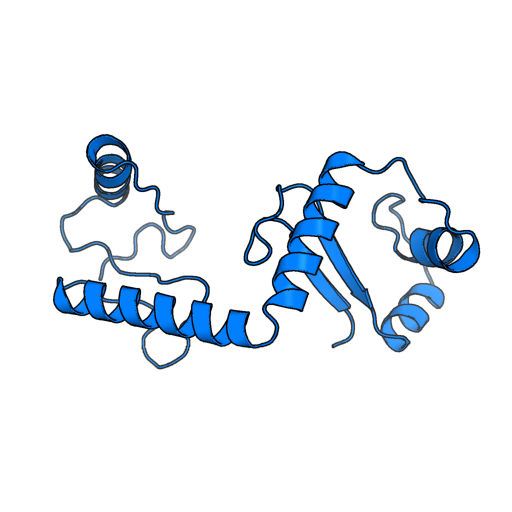U A 1 82 ? 4.088 16.454 2.687 1.00 96.62 82 GLU A C 1
ATOM 652 O O . GLU A 1 82 ? 4.001 15.769 3.713 1.00 96.62 82 GLU A O 1
ATOM 657 N N . ASN A 1 83 ? 3.102 17.277 2.312 1.00 98.00 83 ASN A N 1
ATOM 658 C CA . ASN A 1 83 ? 1.855 17.422 3.058 1.00 98.00 83 ASN A CA 1
ATOM 659 C C . ASN A 1 83 ? 1.074 16.106 3.164 1.00 98.00 83 ASN A C 1
ATOM 661 O O . ASN A 1 83 ? 0.367 15.918 4.157 1.00 98.00 83 ASN A O 1
ATOM 665 N N . VAL A 1 84 ? 1.270 15.159 2.234 1.00 97.88 84 VAL A N 1
ATOM 666 C CA . VAL A 1 84 ? 0.701 13.805 2.320 1.00 97.88 84 VAL A CA 1
ATOM 667 C C . VAL A 1 84 ? 1.039 13.162 3.663 1.00 97.88 84 VAL A C 1
ATOM 669 O O . VAL A 1 84 ? 0.162 12.584 4.311 1.00 97.88 84 VAL A O 1
ATOM 672 N N . TYR A 1 85 ? 2.288 13.278 4.120 1.00 97.50 85 TYR A N 1
ATOM 673 C CA . TYR A 1 85 ? 2.725 12.683 5.383 1.00 97.50 85 TYR A CA 1
ATOM 674 C C . TYR A 1 85 ? 2.088 13.388 6.581 1.00 97.50 85 TYR A C 1
ATOM 676 O O . TYR A 1 85 ? 1.575 12.731 7.488 1.00 97.50 85 TYR A O 1
ATOM 684 N N . ILE A 1 86 ? 2.032 14.723 6.547 1.00 97.94 86 ILE A N 1
ATOM 685 C CA . ILE A 1 86 ? 1.392 15.538 7.588 1.00 97.94 86 ILE A CA 1
ATOM 686 C C . ILE A 1 86 ? -0.094 15.180 7.702 1.00 97.94 86 ILE A C 1
ATOM 688 O O . ILE A 1 86 ? -0.610 14.995 8.807 1.00 97.94 86 ILE A O 1
ATOM 692 N N . ARG A 1 87 ? -0.787 15.024 6.570 1.00 97.88 87 ARG A N 1
ATOM 693 C CA . ARG A 1 87 ? -2.199 14.641 6.519 1.00 97.88 87 ARG A CA 1
ATOM 694 C C . ARG A 1 87 ? -2.432 13.266 7.141 1.00 97.88 87 ARG A C 1
ATOM 696 O O . ARG A 1 87 ? -3.319 13.144 7.987 1.00 97.88 87 ARG A O 1
ATOM 703 N N . HIS A 1 88 ? -1.640 12.256 6.776 1.00 98.19 88 HIS A N 1
ATOM 704 C CA . HIS A 1 88 ? -1.750 10.912 7.360 1.00 98.19 88 HIS A CA 1
ATOM 705 C C . HIS A 1 88 ? -1.454 10.919 8.867 1.00 98.19 88 HIS A C 1
ATOM 707 O O . HIS A 1 88 ? -2.217 10.351 9.653 1.00 98.19 88 HIS A O 1
ATOM 713 N N . SER A 1 89 ? -0.406 11.627 9.293 1.00 97.19 89 SER A N 1
ATOM 714 C CA . SER A 1 89 ? -0.045 11.742 10.709 1.00 97.19 89 SER A CA 1
ATOM 715 C C . SER A 1 89 ? -1.141 12.425 11.531 1.00 97.19 89 SER A C 1
ATOM 717 O O . SER A 1 89 ? -1.578 11.907 12.562 1.00 97.19 89 SER A O 1
ATOM 719 N N . ARG A 1 90 ? -1.691 13.537 11.026 1.00 97.94 90 ARG A N 1
ATOM 720 C CA . ARG A 1 90 ? -2.793 14.264 11.669 1.00 97.94 90 ARG A CA 1
ATOM 721 C C . ARG A 1 90 ? -4.045 13.399 11.819 1.00 97.94 90 ARG A C 1
ATOM 723 O O . ARG A 1 90 ? -4.624 13.355 12.901 1.00 97.94 90 ARG A O 1
ATOM 730 N N . ILE A 1 91 ? -4.462 12.714 10.751 1.00 98.00 91 ILE A N 1
ATOM 731 C CA . ILE A 1 91 ? -5.667 11.868 10.765 1.00 98.00 91 ILE A CA 1
ATOM 732 C C . ILE A 1 91 ? -5.477 10.682 11.711 1.00 98.00 91 ILE A C 1
ATOM 734 O O . ILE A 1 91 ? -6.346 10.401 12.533 1.00 98.00 91 ILE A O 1
ATOM 738 N N . SER A 1 92 ? 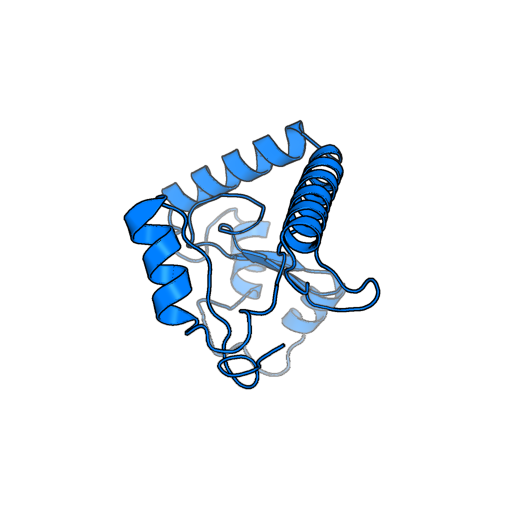-4.339 9.995 11.629 1.00 97.00 92 SER A N 1
ATOM 739 C CA . SER A 1 92 ? -4.084 8.825 12.467 1.00 97.00 92 SER A CA 1
ATOM 740 C C . SER A 1 92 ? -4.010 9.183 13.954 1.00 97.00 92 SER A C 1
ATOM 742 O O . SER A 1 92 ? -4.550 8.453 14.786 1.00 97.00 92 SER A O 1
ATOM 744 N N . ARG A 1 93 ? -3.433 10.342 14.302 1.00 96.25 93 ARG A N 1
ATOM 745 C CA . ARG A 1 93 ? -3.459 10.878 15.665 1.00 96.25 93 ARG A CA 1
ATOM 746 C C . ARG A 1 93 ? -4.886 11.133 16.144 1.00 96.25 93 ARG A C 1
ATOM 748 O O . ARG A 1 93 ? -5.232 10.636 17.212 1.00 96.25 93 ARG A O 1
ATOM 755 N N . ALA A 1 94 ? -5.700 11.823 15.346 1.00 98.00 94 ALA A N 1
ATOM 756 C CA . ALA A 1 94 ? -7.092 12.103 15.693 1.00 98.00 94 ALA A CA 1
ATOM 757 C C . ALA A 1 94 ? -7.880 10.807 15.948 1.00 98.00 94 ALA A C 1
ATOM 759 O O . ALA A 1 94 ? -8.504 10.660 16.992 1.00 98.00 94 ALA A O 1
ATOM 760 N N . VAL A 1 95 ? -7.761 9.811 15.060 1.00 97.19 95 VAL A N 1
ATOM 761 C CA . VAL A 1 95 ? -8.403 8.494 15.236 1.00 97.19 95 VAL A CA 1
ATOM 762 C C . VAL A 1 95 ? -7.958 7.819 16.538 1.00 97.19 95 VAL A C 1
ATOM 764 O O . VAL A 1 95 ? -8.787 7.295 17.282 1.00 97.19 95 VAL A O 1
ATOM 767 N N . ARG A 1 96 ? -6.654 7.830 16.839 1.00 96.12 96 ARG A N 1
ATOM 768 C CA . ARG A 1 96 ? -6.116 7.233 18.072 1.00 96.12 96 ARG A CA 1
ATOM 769 C C . ARG A 1 96 ? -6.610 7.945 19.329 1.00 96.12 96 ARG A C 1
ATOM 771 O O . ARG A 1 96 ? -6.883 7.267 20.316 1.00 96.12 96 ARG A O 1
ATOM 778 N N . GLU A 1 97 ? -6.681 9.273 19.319 1.00 96.19 97 GLU A N 1
ATOM 779 C CA . GLU A 1 97 ? -7.180 10.074 20.443 1.00 96.19 97 GLU A CA 1
ATOM 780 C C . GLU A 1 97 ? -8.672 9.804 20.675 1.00 96.19 97 GLU A C 1
ATOM 782 O O . GLU A 1 97 ? -9.041 9.405 21.779 1.00 96.19 97 GLU A O 1
ATOM 787 N N . THR A 1 98 ? -9.495 9.843 19.623 1.00 97.44 98 THR A N 1
ATOM 788 C CA . THR A 1 98 ? -10.931 9.536 19.716 1.00 97.44 98 THR A CA 1
ATOM 789 C C . THR A 1 98 ? -11.197 8.124 20.239 1.00 97.44 98 THR A C 1
ATOM 791 O O . THR A 1 98 ? -12.065 7.929 21.087 1.00 97.44 98 THR A O 1
ATOM 794 N N . LEU A 1 99 ? -10.435 7.120 19.790 1.00 96.00 99 LEU A N 1
ATOM 795 C CA . LEU A 1 99 ? -10.580 5.753 20.301 1.00 96.00 99 LEU A CA 1
ATOM 796 C C . LEU A 1 99 ? -10.268 5.663 21.799 1.00 96.00 99 LEU A C 1
ATOM 798 O O . LEU A 1 99 ? -10.982 4.976 22.528 1.00 96.00 99 LEU A O 1
ATOM 802 N N . LYS A 1 100 ? -9.226 6.358 22.268 1.00 94.75 100 LYS A N 1
ATOM 803 C CA . LYS A 1 100 ? -8.855 6.378 23.691 1.00 94.75 100 LYS A CA 1
ATOM 804 C C . LYS A 1 100 ? -9.918 7.070 24.540 1.00 94.75 100 LYS A C 1
ATOM 806 O O . LYS A 1 100 ? -10.273 6.540 25.589 1.00 94.75 100 LYS A O 1
ATOM 811 N N . GLU A 1 101 ? -10.442 8.207 24.085 1.00 97.12 101 GLU A N 1
ATOM 812 C CA . GLU A 1 101 ? -11.533 8.932 24.755 1.00 97.12 101 GLU A CA 1
ATOM 813 C C . GLU A 1 101 ? -12.815 8.095 24.831 1.00 97.12 101 GLU A C 1
ATOM 815 O O . GLU A 1 101 ? -13.501 8.097 25.850 1.00 97.12 101 GLU A O 1
ATOM 820 N N . ALA A 1 102 ? -13.087 7.294 23.797 1.00 95.25 102 ALA A N 1
ATOM 821 C CA . ALA A 1 102 ? -14.179 6.324 23.780 1.00 95.25 102 ALA A CA 1
ATOM 822 C C . ALA A 1 102 ? -13.909 5.056 24.625 1.00 95.25 102 ALA A C 1
ATOM 824 O O . ALA A 1 102 ? -14.724 4.134 24.630 1.00 95.25 102 ALA A O 1
ATOM 825 N N . GLY A 1 103 ? -12.777 4.980 25.336 1.00 94.31 103 GLY A N 1
ATOM 826 C CA . GLY A 1 103 ? -12.435 3.877 26.238 1.00 94.31 103 GLY A CA 1
ATOM 827 C C . GLY A 1 103 ? -11.767 2.667 25.573 1.00 94.31 103 GLY A C 1
ATOM 828 O O . GLY A 1 103 ? -11.527 1.658 26.240 1.00 94.31 103 GLY A O 1
ATOM 829 N N . PHE A 1 104 ? -11.424 2.736 24.282 1.00 94.69 104 PHE A N 1
ATOM 830 C CA . PHE A 1 104 ? -10.698 1.661 23.607 1.00 94.69 104 PHE A CA 1
ATOM 831 C C . PHE A 1 104 ? -9.205 1.695 23.935 1.00 94.69 104 PHE A C 1
ATOM 833 O O . PHE A 1 104 ? -8.556 2.741 24.005 1.00 94.69 104 PHE A O 1
ATOM 840 N N . LYS A 1 105 ? -8.611 0.505 24.051 1.00 93.38 105 LYS A N 1
ATOM 841 C CA . LYS A 1 105 ? -7.156 0.347 24.129 1.00 93.38 105 LYS A CA 1
ATOM 842 C C . LYS A 1 105 ? -6.588 0.283 22.704 1.00 93.38 105 LYS A C 1
ATOM 844 O O . LYS A 1 105 ? -7.015 -0.557 21.919 1.00 93.38 105 LYS A O 1
ATOM 849 N N . VAL A 1 106 ? -5.606 1.122 22.377 1.00 93.12 106 VAL A N 1
ATOM 850 C CA . VAL A 1 106 ? -4.922 1.150 21.063 1.00 93.12 106 VAL A CA 1
ATOM 851 C C . VAL A 1 106 ? -3.678 0.241 21.068 1.00 93.12 106 VAL A C 1
ATOM 853 O O . VAL A 1 106 ? -3.077 -0.001 22.119 1.00 93.12 106 VAL A O 1
ATOM 856 N N . PHE A 1 107 ? -3.307 -0.287 19.899 1.00 90.25 107 PHE A N 1
ATOM 857 C CA . PHE A 1 107 ? -2.112 -1.098 19.648 1.00 90.25 10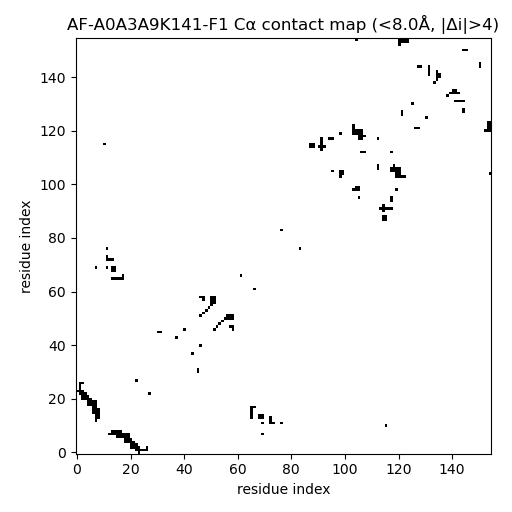7 PHE A CA 1
ATOM 858 C C . PHE A 1 107 ? -1.301 -0.532 18.461 1.00 90.25 107 PHE A C 1
ATOM 860 O O . PHE A 1 107 ? -1.911 -0.116 17.474 1.00 90.25 107 PHE A O 1
ATOM 867 N N . PRO A 1 108 ? 0.046 -0.594 18.481 1.00 84.81 108 PRO A N 1
ATOM 868 C CA . PRO A 1 108 ? 0.911 -1.034 19.580 1.00 84.81 108 PRO A CA 1
ATOM 869 C C . PRO A 1 108 ? 0.944 -0.035 20.742 1.00 84.81 108 PRO A C 1
ATOM 871 O O . PRO A 1 108 ? 0.485 1.092 20.624 1.00 84.81 108 PRO A O 1
ATOM 874 N N . LYS A 1 109 ? 1.471 -0.469 21.891 1.00 73.94 109 LYS A N 1
ATOM 875 C CA . LYS A 1 109 ? 1.894 0.462 22.943 1.00 73.94 109 LYS A CA 1
ATOM 876 C C . LYS A 1 109 ? 3.329 0.889 22.611 1.00 73.94 109 LYS A C 1
ATOM 878 O O . LYS A 1 109 ? 4.118 0.018 22.250 1.00 73.94 109 LYS A O 1
ATOM 883 N N . ASN A 1 110 ? 3.666 2.165 22.811 1.00 72.50 110 ASN A N 1
ATOM 884 C CA . ASN A 1 110 ? 5.041 2.699 22.864 1.00 72.50 110 ASN A CA 1
ATOM 885 C C . ASN A 1 110 ? 5.668 3.186 21.540 1.00 72.50 110 ASN A C 1
ATOM 887 O O . ASN A 1 110 ? 6.813 2.848 21.252 1.00 72.50 110 ASN A O 1
ATOM 891 N N . GLY A 1 111 ? 4.976 4.017 20.756 1.00 80.31 111 GLY A N 1
ATOM 892 C CA . GLY A 1 111 ? 5.638 4.811 19.705 1.00 80.31 111 GLY A CA 1
ATOM 893 C C . GLY A 1 111 ? 5.940 4.052 18.410 1.00 80.31 111 GLY A C 1
ATOM 894 O O . GLY A 1 111 ? 6.582 4.596 17.518 1.00 80.31 111 GLY A O 1
ATOM 895 N N . ALA A 1 112 ? 5.506 2.795 18.306 1.00 89.31 112 ALA A N 1
ATOM 896 C CA . ALA A 1 112 ? 5.642 1.968 17.107 1.00 89.31 112 ALA A CA 1
ATOM 897 C C . ALA A 1 112 ? 4.386 2.015 16.211 1.00 89.31 112 ALA A C 1
ATOM 899 O O . ALA A 1 112 ? 4.171 1.125 15.386 1.00 89.31 112 ALA A O 1
ATOM 900 N N . GLU A 1 1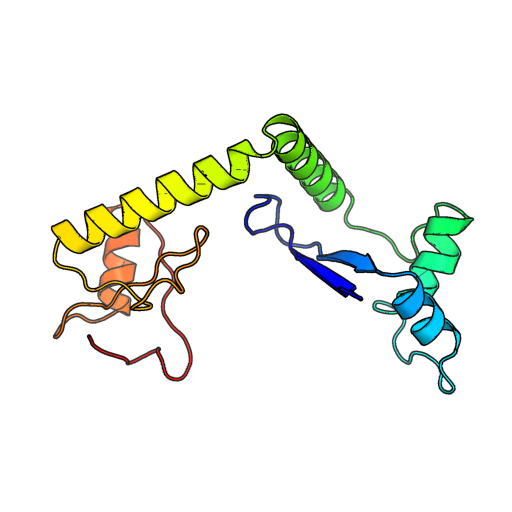13 ? 3.501 2.990 16.425 1.00 90.81 113 GLU A N 1
ATOM 901 C CA . GLU A 1 113 ? 2.282 3.175 15.648 1.00 90.81 113 GLU A CA 1
ATOM 902 C C . GLU A 1 113 ? 2.600 3.604 14.209 1.00 90.81 113 GLU A C 1
ATOM 904 O O . GLU A 1 113 ? 3.505 4.393 13.952 1.00 90.81 113 GLU A O 1
ATOM 909 N N . ALA A 1 114 ? 1.811 3.103 13.259 1.00 94.44 114 ALA A N 1
ATOM 910 C CA . ALA A 1 114 ? 1.851 3.570 11.883 1.00 94.44 114 ALA A CA 1
ATOM 911 C C . ALA A 1 114 ? 0.854 4.720 11.679 1.00 94.44 114 ALA A C 1
ATOM 913 O O . ALA A 1 114 ? -0.250 4.715 12.229 1.00 94.44 114 ALA A O 1
ATOM 914 N N . ASP A 1 115 ? 1.195 5.664 10.805 1.00 95.81 115 ASP A N 1
ATOM 915 C CA . ASP A 1 115 ? 0.277 6.738 10.403 1.00 95.81 115 ASP A CA 1
ATOM 916 C C . ASP A 1 115 ? -0.760 6.287 9.361 1.00 95.81 115 ASP A C 1
ATOM 918 O O . ASP A 1 115 ? -1.698 7.008 9.037 1.00 95.81 115 ASP A O 1
ATOM 922 N N . THR A 1 116 ? -0.628 5.063 8.854 1.00 96.25 116 THR A N 1
ATOM 923 C CA . THR A 1 116 ? -1.482 4.503 7.798 1.00 96.25 116 THR A CA 1
ATOM 924 C C . THR A 1 116 ? -2.485 3.474 8.314 1.00 96.25 116 THR A C 1
ATOM 926 O O . THR A 1 116 ? -3.397 3.082 7.589 1.00 96.25 116 THR A O 1
ATOM 929 N N . VAL A 1 117 ? -2.342 3.025 9.565 1.00 96.25 117 VAL A N 1
ATOM 930 C CA . VAL A 1 117 ? -3.259 2.074 10.197 1.00 96.25 117 VAL A CA 1
ATOM 931 C C . VAL A 1 117 ? -3.270 2.266 11.708 1.00 96.25 117 VAL A C 1
ATOM 933 O O . VAL A 1 117 ? -2.227 2.346 12.350 1.00 96.25 117 VAL A O 1
ATOM 936 N N . THR A 1 118 ? -4.468 2.291 12.290 1.00 95.62 118 THR A N 1
ATOM 937 C CA . THR A 1 118 ? -4.656 2.251 13.743 1.00 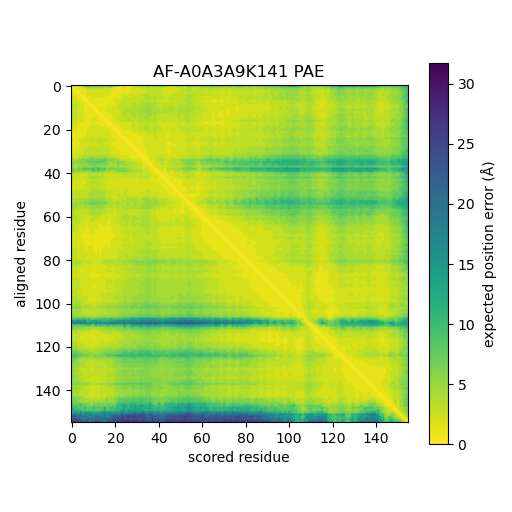95.62 118 THR A CA 1
ATOM 938 C C . THR A 1 118 ? -5.306 0.930 14.122 1.00 95.62 118 THR A C 1
ATOM 940 O O . THR A 1 118 ? -6.398 0.618 13.653 1.00 95.62 118 THR A O 1
ATOM 943 N N . ALA A 1 119 ? -4.635 0.156 14.973 1.00 94.62 119 ALA A N 1
ATOM 944 C CA . ALA A 1 119 ? -5.191 -1.056 15.557 1.00 94.62 119 ALA A CA 1
ATOM 945 C C . ALA A 1 119 ? -5.670 -0.776 16.985 1.00 94.62 119 ALA A C 1
ATOM 947 O O . ALA A 1 119 ? -5.065 0.007 17.715 1.00 94.62 119 ALA A O 1
ATOM 948 N N . PHE A 1 120 ? -6.746 -1.430 17.408 1.00 93.94 120 PHE A N 1
ATOM 949 C CA . PHE A 1 120 ? -7.279 -1.317 18.763 1.00 93.94 120 PHE A CA 1
ATOM 950 C C . PHE A 1 120 ? -7.865 -2.651 19.222 1.00 93.94 120 PHE A C 1
ATOM 952 O O . PHE A 1 120 ? -8.146 -3.536 18.413 1.00 93.94 120 PHE A O 1
ATOM 959 N N . TYR A 1 121 ? -8.002 -2.813 20.533 1.00 92.62 121 TYR A N 1
ATOM 960 C CA . TYR A 1 121 ? -8.552 -4.018 21.137 1.00 92.62 121 TYR A CA 1
ATOM 961 C C . TYR A 1 121 ? -10.075 -3.949 21.178 1.00 92.62 121 TYR A C 1
ATOM 963 O O . TYR A 1 121 ? -10.647 -2.953 21.621 1.00 92.62 121 TYR A O 1
ATOM 971 N N . ILE A 1 122 ? -10.720 -5.044 20.780 1.00 91.81 122 ILE A N 1
ATOM 972 C CA . ILE A 1 122 ? -12.147 -5.242 21.030 1.00 91.81 122 ILE A CA 1
ATOM 973 C C . ILE A 1 122 ? -12.350 -5.417 22.548 1.00 91.81 122 ILE A C 1
ATOM 975 O O . ILE A 1 122 ? -11.604 -6.197 23.154 1.00 91.81 122 ILE A O 1
ATOM 979 N N . PRO A 1 123 ? -13.308 -4.699 23.172 1.00 89.75 123 PRO A N 1
ATOM 980 C CA . PRO A 1 123 ? -13.588 -4.828 24.598 1.00 89.75 123 PRO A CA 1
ATOM 981 C C . PRO A 1 123 ? -13.906 -6.267 25.013 1.00 89.75 123 PRO A C 1
ATOM 983 O O . PRO A 1 123 ? -14.428 -7.065 24.230 1.00 89.75 123 PRO A O 1
ATOM 986 N N . GLU A 1 124 ? -13.597 -6.603 26.264 1.00 89.44 124 GLU A N 1
ATOM 987 C CA . GLU A 1 124 ? -13.870 -7.935 26.796 1.00 89.44 124 GLU A CA 1
ATOM 988 C C . GLU A 1 124 ? -15.370 -8.264 26.732 1.00 89.44 124 GLU A C 1
ATOM 990 O O . GLU A 1 124 ? -16.229 -7.406 26.920 1.00 89.44 124 GLU A O 1
ATOM 995 N N . GLY A 1 125 ? -15.690 -9.520 26.411 1.00 89.50 125 GLY A N 1
ATOM 996 C CA . GLY A 1 125 ? -17.070 -9.979 26.243 1.00 89.50 125 GLY A CA 1
ATOM 997 C C . GLY A 1 125 ? -17.708 -9.629 24.893 1.00 89.50 125 GLY A C 1
ATOM 998 O O . GLY A 1 125 ? -18.757 -10.188 24.575 1.00 89.50 125 GLY A O 1
ATOM 999 N N . ILE A 1 126 ? -17.077 -8.786 24.066 1.00 91.44 126 ILE A N 1
ATOM 1000 C CA . ILE A 1 126 ? -17.564 -8.462 22.719 1.00 91.44 126 ILE A CA 1
ATOM 1001 C C . ILE A 1 126 ? -16.929 -9.396 21.681 1.00 91.44 126 ILE A C 1
ATOM 1003 O O . ILE A 1 126 ? -15.720 -9.630 21.661 1.00 91.44 126 ILE A O 1
ATOM 1007 N N . ASP A 1 127 ? -17.765 -9.934 20.795 1.00 91.88 127 ASP A N 1
ATOM 1008 C CA . ASP A 1 127 ? -17.324 -10.715 19.641 1.00 91.88 127 ASP A CA 1
ATOM 1009 C C . ASP A 1 127 ? -16.890 -9.790 18.489 1.00 91.88 127 ASP A C 1
ATOM 1011 O O . ASP A 1 127 ? -17.669 -8.950 18.036 1.00 91.88 127 ASP A O 1
ATOM 1015 N N . ASP A 1 128 ? -15.651 -9.955 18.013 1.00 92.19 128 ASP A N 1
ATOM 1016 C CA . ASP A 1 128 ? -15.049 -9.135 16.947 1.00 92.19 128 ASP A CA 1
ATOM 1017 C C . ASP A 1 128 ? -15.876 -9.152 15.654 1.00 92.19 128 ASP A C 1
ATOM 1019 O O . ASP A 1 128 ? -16.128 -8.112 15.047 1.00 92.19 128 ASP A O 1
ATOM 1023 N N . GLU A 1 129 ? -16.330 -10.327 15.220 1.00 93.12 129 GLU A N 1
ATOM 1024 C CA . GLU A 1 129 ? -17.046 -10.442 13.954 1.00 93.12 129 GLU A CA 1
ATOM 1025 C C . GLU A 1 129 ? -18.411 -9.755 14.021 1.00 93.12 129 GLU A C 1
ATOM 1027 O O . GLU A 1 129 ? -18.760 -8.993 13.117 1.00 93.12 129 GLU A O 1
ATOM 1032 N N . LYS A 1 130 ? -19.154 -9.959 15.116 1.00 95.06 130 LYS A N 1
ATOM 1033 C CA . LYS A 1 130 ? -20.411 -9.245 15.375 1.00 95.06 130 LYS A CA 1
ATOM 1034 C C . LYS A 1 130 ? -20.198 -7.737 15.460 1.00 95.06 130 LYS A C 1
ATOM 1036 O O . LYS A 1 130 ? -20.996 -6.996 14.892 1.00 95.06 130 LYS A O 1
ATOM 1041 N N . PHE A 1 131 ? -19.134 -7.287 16.124 1.00 94.56 131 PHE A N 1
ATOM 1042 C CA . PHE A 1 131 ? -18.798 -5.867 16.230 1.00 94.56 131 PHE A CA 1
ATOM 1043 C C . PHE A 1 131 ? -18.545 -5.243 14.852 1.00 94.56 131 PHE A C 1
ATOM 1045 O O . PHE A 1 131 ? -19.180 -4.254 14.489 1.00 94.56 131 PHE A O 1
ATOM 1052 N N . ARG A 1 132 ? -17.681 -5.857 14.034 1.00 95.38 132 ARG A N 1
ATOM 1053 C CA . ARG A 1 132 ? -17.380 -5.366 12.680 1.00 95.38 132 ARG A CA 1
ATOM 1054 C C . ARG A 1 132 ? -18.590 -5.415 11.755 1.00 95.38 132 ARG A C 1
ATOM 1056 O O . ARG A 1 132 ? -18.801 -4.482 10.987 1.00 95.38 132 ARG A O 1
ATOM 1063 N N . ARG A 1 133 ? -19.404 -6.471 11.845 1.00 97.00 133 ARG A N 1
ATOM 1064 C CA . ARG A 1 133 ? -20.654 -6.574 11.083 1.00 97.00 133 ARG A CA 1
ATOM 1065 C C . ARG A 1 133 ? -21.638 -5.473 11.473 1.00 97.00 133 ARG A C 1
ATOM 1067 O O . ARG A 1 133 ? -22.241 -4.881 10.590 1.00 97.00 133 ARG A O 1
ATOM 1074 N N . HIS A 1 134 ? -21.743 -5.146 12.760 1.00 97.06 134 HIS A N 1
ATOM 1075 C CA . HIS A 1 134 ? -22.579 -4.040 13.219 1.00 97.06 134 HIS A CA 1
ATOM 1076 C C . HIS A 1 134 ? -22.130 -2.692 12.635 1.00 97.06 134 HIS A C 1
ATOM 1078 O O . HIS A 1 134 ? -22.970 -1.934 12.156 1.00 97.06 134 HIS A O 1
ATOM 1084 N N . LEU A 1 135 ? -20.819 -2.413 12.615 1.00 96.94 135 LEU A N 1
ATOM 1085 C CA . LEU A 1 135 ? -20.275 -1.200 11.988 1.00 96.94 135 LEU A CA 1
ATOM 1086 C C . LEU A 1 135 ? -20.614 -1.112 10.495 1.00 96.94 135 LEU A C 1
ATOM 1088 O O . LEU A 1 135 ? -21.031 -0.057 10.014 1.00 96.94 135 LEU A O 1
ATOM 1092 N N . TRP A 1 136 ? -20.499 -2.231 9.782 1.00 97.75 136 TRP A N 1
ATOM 1093 C CA . TRP A 1 136 ? -20.844 -2.304 8.367 1.00 97.75 136 TRP A CA 1
ATOM 1094 C C . TRP A 1 136 ? -22.344 -2.088 8.129 1.00 97.75 136 TRP A C 1
ATOM 1096 O O . TRP A 1 136 ? -22.730 -1.175 7.410 1.00 97.75 136 TRP A O 1
ATOM 1106 N N . GLU A 1 137 ? -23.201 -2.882 8.770 1.00 98.19 137 GLU A N 1
ATOM 1107 C CA . GLU A 1 137 ? -24.642 -2.900 8.491 1.00 98.19 137 GLU A CA 1
ATOM 1108 C C . GLU A 1 137 ? -25.377 -1.650 8.989 1.00 98.19 137 GLU A C 1
ATOM 1110 O O . GLU A 1 137 ? -26.384 -1.258 8.402 1.00 98.19 137 GLU A O 1
ATOM 1115 N N . ARG A 1 138 ? -24.915 -1.030 10.084 1.00 98.25 138 ARG A N 1
ATOM 1116 C CA . ARG A 1 138 ? -25.588 0.138 10.679 1.00 98.25 138 ARG A CA 1
ATOM 1117 C C . ARG A 1 138 ? -24.989 1.470 10.266 1.00 98.25 138 ARG A C 1
ATOM 1119 O O . ARG A 1 138 ? -25.727 2.447 10.202 1.00 98.25 138 ARG A O 1
ATOM 1126 N N . PHE A 1 139 ? -23.684 1.515 10.008 1.00 97.75 139 PHE A N 1
ATOM 1127 C CA . PHE A 1 139 ? -22.968 2.769 9.770 1.00 97.75 139 PHE A CA 1
ATOM 1128 C C . PHE A 1 139 ? -22.247 2.811 8.420 1.00 97.75 139 PHE A C 1
ATOM 1130 O O . PHE A 1 139 ? -21.644 3.830 8.099 1.00 97.75 139 PHE A O 1
ATOM 1137 N N . ASN A 1 140 ? -22.306 1.736 7.622 1.00 97.56 140 ASN A N 1
ATOM 1138 C CA . ASN A 1 140 ? -21.569 1.605 6.363 1.00 97.56 140 ASN A CA 1
ATOM 1139 C C . ASN A 1 140 ? -20.046 1.780 6.545 1.00 97.56 140 ASN A C 1
ATOM 1141 O O . ASN A 1 140 ? -19.344 2.282 5.668 1.00 97.56 140 ASN A O 1
ATOM 1145 N N . VAL A 1 141 ? -19.530 1.375 7.713 1.00 97.38 141 VAL A N 1
ATOM 1146 C CA . VAL A 1 141 ? -18.109 1.461 8.062 1.00 97.38 141 VAL A CA 1
ATOM 1147 C C . VAL A 1 141 ? -17.507 0.064 8.070 1.00 97.38 141 VAL A C 1
ATOM 1149 O O . VAL A 1 141 ? -17.833 -0.772 8.912 1.00 97.38 141 VAL A O 1
ATOM 1152 N N . MET A 1 142 ? -16.581 -0.182 7.146 1.00 97.00 142 MET A N 1
ATOM 1153 C CA . MET A 1 142 ? -15.833 -1.433 7.080 1.00 97.00 142 MET A CA 1
ATOM 1154 C C . MET A 1 142 ? -14.481 -1.289 7.782 1.00 97.00 142 MET A C 1
ATOM 1156 O O . MET A 1 142 ? -13.662 -0.454 7.407 1.00 97.00 142 MET A O 1
ATOM 1160 N N . ILE A 1 143 ? -14.219 -2.159 8.759 1.00 96.38 143 ILE A N 1
ATOM 1161 C CA . ILE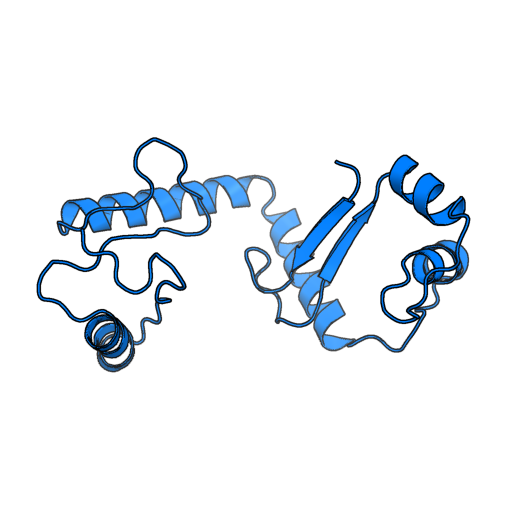 A 1 143 ? -12.900 -2.306 9.385 1.00 96.38 143 ILE A CA 1
ATOM 1162 C C . ILE A 1 143 ? -12.418 -3.754 9.276 1.00 96.38 143 ILE A C 1
ATOM 1164 O O . ILE A 1 143 ? -13.215 -4.695 9.234 1.00 96.38 143 ILE A O 1
ATOM 1168 N N . ALA A 1 144 ? -11.102 -3.941 9.227 1.00 94.56 144 ALA A N 1
ATOM 1169 C CA . ALA A 1 144 ? -10.493 -5.260 9.111 1.00 94.56 144 ALA A CA 1
ATOM 1170 C C . ALA A 1 144 ? -10.354 -5.951 10.478 1.00 94.56 144 ALA A C 1
ATOM 1172 O O . ALA A 1 144 ? -10.027 -5.316 11.478 1.00 94.56 144 ALA A O 1
ATOM 1173 N N . GLY A 1 145 ? -10.557 -7.271 10.500 1.00 92.81 145 GLY A N 1
ATOM 1174 C CA . GLY A 1 145 ? -10.207 -8.116 11.644 1.00 92.81 145 GLY A CA 1
ATOM 1175 C C . GLY A 1 145 ? -8.719 -8.486 11.665 1.00 92.81 145 GLY A C 1
ATOM 1176 O O . GLY A 1 145 ? -7.993 -8.304 10.685 1.00 92.81 145 GLY A O 1
ATOM 1177 N N . SER A 1 146 ? -8.269 -9.054 12.784 1.00 91.38 146 SER A N 1
ATOM 1178 C CA . SER A 1 146 ? -6.892 -9.538 12.951 1.00 91.38 146 SER A CA 1
ATOM 1179 C C . SER A 1 146 ? -6.719 -11.004 12.530 1.00 91.38 146 SER A C 1
ATOM 1181 O O . SER A 1 146 ? -7.635 -11.818 12.642 1.00 91.38 146 SER A O 1
ATOM 1183 N N . TRP A 1 147 ? -5.503 -11.369 12.113 1.00 86.69 147 TRP A N 1
ATOM 1184 C CA . TRP A 1 147 ? -5.151 -12.722 11.660 1.00 86.69 147 TRP A CA 1
ATOM 1185 C C . TRP A 1 147 ? -4.103 -13.383 12.571 1.00 86.69 147 TRP A C 1
ATOM 1187 O O . TRP A 1 147 ? -3.440 -12.731 13.382 1.00 86.69 147 TRP A O 1
ATOM 1197 N N . GLY A 1 148 ? -3.954 -14.706 12.457 1.00 87.94 148 GLY A N 1
ATOM 1198 C CA . GLY A 1 148 ? -2.946 -15.475 13.196 1.00 87.94 148 GLY A CA 1
ATOM 1199 C C . GLY A 1 148 ? -3.088 -15.363 14.719 1.00 87.94 148 GLY A C 1
ATOM 1200 O O . GLY A 1 148 ? -4.195 -15.428 15.255 1.00 87.94 148 GLY A O 1
ATOM 1201 N N . LYS A 1 149 ? -1.962 -15.165 15.422 1.00 82.88 149 LYS A N 1
ATOM 1202 C CA . LYS A 1 149 ? -1.906 -15.064 16.897 1.00 82.88 149 LYS A CA 1
ATOM 1203 C C . LYS A 1 149 ? -2.761 -13.923 17.470 1.00 82.88 149 LYS A C 1
ATOM 1205 O O . LYS A 1 149 ? -3.073 -13.943 18.656 1.00 82.88 149 LYS A O 1
ATOM 1210 N N . LEU A 1 150 ? -3.142 -12.942 16.648 1.00 80.69 150 LEU A N 1
ATOM 1211 C CA . LEU A 1 150 ? -3.952 -11.796 17.063 1.00 80.69 150 LEU A CA 1
ATOM 1212 C C . LEU A 1 150 ? -5.459 -12.002 16.857 1.00 80.69 150 LEU A C 1
ATOM 1214 O O . LEU A 1 150 ? -6.237 -11.274 17.460 1.00 80.69 150 LEU A O 1
ATOM 1218 N N . LYS A 1 151 ? -5.895 -13.023 16.101 1.00 75.00 151 LYS A N 1
ATOM 1219 C CA . LYS A 1 151 ? -7.322 -13.273 15.795 1.00 75.00 151 LYS A CA 1
ATOM 1220 C C . LYS A 1 151 ? -8.208 -13.440 17.042 1.00 75.00 151 LYS A C 1
ATOM 1222 O O . LYS A 1 151 ? -9.413 -13.244 16.972 1.00 75.00 151 LYS A O 1
ATOM 1227 N N . ARG A 1 152 ? -7.627 -13.834 18.179 1.00 63.97 152 ARG A N 1
ATOM 1228 C CA . ARG A 1 152 ? -8.340 -14.058 19.452 1.00 63.97 152 ARG A CA 1
ATOM 1229 C C . ARG A 1 152 ? -7.758 -13.263 20.619 1.00 63.97 152 ARG A C 1
ATOM 1231 O O . ARG A 1 152 ? -8.084 -13.549 21.769 1.00 63.97 152 ARG A O 1
ATOM 1238 N N . ARG A 1 153 ? -6.854 -12.315 20.354 1.00 62.28 153 ARG A N 1
ATOM 1239 C CA . ARG A 1 153 ? -6.205 -11.562 21.426 1.00 62.28 153 ARG A CA 1
ATOM 1240 C C . ARG A 1 153 ? -7.197 -10.543 21.982 1.00 62.28 153 ARG A C 1
ATOM 1242 O O . ARG A 1 153 ? -7.606 -9.632 21.272 1.00 62.28 153 ARG A O 1
ATOM 1249 N N . ARG A 1 154 ? -7.577 -10.730 23.243 1.00 59.66 154 ARG A N 1
ATOM 1250 C CA . ARG A 1 154 ? -8.421 -9.804 24.007 1.00 59.66 154 ARG A CA 1
ATOM 1251 C C . ARG A 1 154 ? -7.531 -8.803 24.758 1.00 59.66 154 ARG A C 1
ATOM 1253 O O . ARG A 1 154 ? -6.358 -9.105 25.005 1.00 59.66 154 ARG A O 1
ATOM 1260 N N . GLY A 1 155 ? -8.051 -7.592 24.969 1.00 56.53 155 GLY A N 1
ATOM 1261 C CA . GLY A 1 155 ? -7.353 -6.485 25.639 1.00 56.53 155 GLY A CA 1
ATOM 1262 C C . GLY A 1 155 ? -7.397 -6.551 27.154 1.00 56.53 155 GLY A C 1
ATOM 1263 O O . GLY A 1 155 ? -8.081 -7.439 27.691 1.00 56.53 155 GLY A O 1
#

Radius of gyration: 21.14 Å; Cα contacts (8 Å, |Δi|>4): 143; chains: 1; bounding box: 52×37×53 Å

Nearest PDB structures (foldseek):
  1vjo-assembly1_A-2  TM=9.555E-01  e=1.208E-08  Nostoc sp. PCC 7120 = FACHB-418
  4cbr-assembly1_A-2  TM=9.510E-01  e=1.288E-08  Homo sapiens
  3isl-assembly1_B  TM=9.545E-01  e=3.347E-08  Bacillus subtilis
  6rv1-assembly1_A-2  TM=9.459E-01  e=5.937E-08  Homo sapiens
  2huu-assembly1_B  TM=9.491E-01  e=1.123E-07  Aedes aegypti